Protein AF-A0A961QRY3-F1 (afdb_monomer)

Radius of gyration: 15.14 Å; Cα contacts (8 Å, |Δi|>4): 43; chains: 1; bounding box: 36×26×36 Å

Solvent-accessible surface area (backbone atoms only — not comparable to full-atom values): 4849 Å² total; per-residue (Å²): 138,86,58,72,38,77,40,67,62,69,70,62,53,51,51,53,57,71,70,56,79,84,72,102,61,89,74,42,74,70,4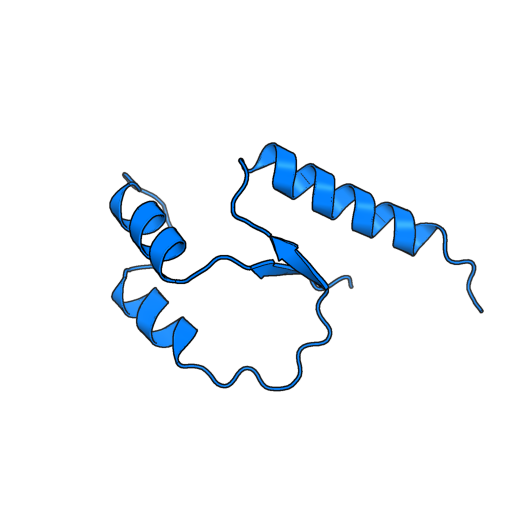9,50,56,55,58,73,69,54,86,77,72,91,70,90,46,48,76,40,69,55,78,61,61,70,69,60,38,50,51,54,50,53,50,53,55,51,64,60,70,71,55,74,91,125

Nearest PDB structures (foldseek):
  3gmt-assembly1_A  TM=2.550E-01  e=9.002E+00  Burkholderia pseudomallei 1710b

Structure (mmCIF, N/CA/C/O backbone):
data_AF-A0A961QRY3-F1
#
_entry.id   AF-A0A961QRY3-F1
#
loop_
_atom_site.group_PDB
_atom_site.id
_atom_site.type_symbol
_atom_site.label_atom_id
_atom_site.label_alt_id
_atom_site.label_comp_id
_atom_site.label_asym_id
_atom_site.label_entity_id
_atom_site.label_seq_id
_atom_site.pdbx_PDB_ins_code
_atom_site.Cartn_x
_atom_site.Cartn_y
_atom_site.Cartn_z
_atom_site.occupancy
_atom_site.B_iso_or_equiv
_atom_site.auth_seq_id
_atom_site.auth_comp_id
_atom_site.auth_asym_id
_atom_site.auth_atom_id
_atom_site.pdbx_PDB_model_num
ATOM 1 N N . PHE A 1 1 ? 13.859 3.079 -11.762 1.00 70.62 1 PHE A N 1
ATOM 2 C CA . PHE A 1 1 ? 12.792 3.356 -10.779 1.00 70.62 1 PHE A CA 1
ATOM 3 C C . PHE A 1 1 ? 12.048 2.054 -10.494 1.00 70.62 1 PHE A C 1
ATOM 5 O O . PHE A 1 1 ? 11.820 1.316 -11.446 1.00 70.62 1 PHE A O 1
ATOM 12 N N . LEU A 1 2 ? 11.744 1.737 -9.228 1.00 79.81 2 LEU A N 1
ATOM 13 C CA . LEU A 1 2 ? 10.898 0.598 -8.840 1.00 79.81 2 LEU A CA 1
ATOM 14 C C . LEU A 1 2 ? 9.596 1.157 -8.262 1.00 79.81 2 LEU A C 1
ATOM 16 O O . LEU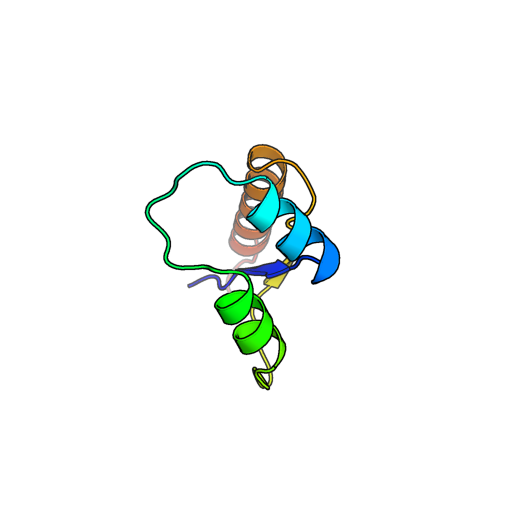 A 1 2 ? 9.610 1.728 -7.175 1.00 79.81 2 LEU A O 1
ATOM 20 N N . GLY A 1 3 ? 8.498 1.008 -8.999 1.00 84.62 3 GLY A N 1
ATOM 21 C CA . GLY A 1 3 ? 7.169 1.338 -8.498 1.00 84.62 3 GLY A CA 1
ATOM 22 C C . GLY A 1 3 ? 6.652 0.228 -7.587 1.00 84.62 3 GLY A C 1
ATOM 23 O O . GLY A 1 3 ? 6.651 -0.942 -7.980 1.00 84.62 3 GLY A O 1
ATOM 24 N N . VAL A 1 4 ? 6.218 0.595 -6.381 1.00 88.81 4 VAL A N 1
ATOM 25 C CA . VAL A 1 4 ? 5.572 -0.313 -5.425 1.00 88.81 4 VAL A CA 1
ATOM 26 C C . VAL A 1 4 ? 4.187 0.224 -5.097 1.00 88.81 4 VAL A C 1
ATOM 28 O O . VAL A 1 4 ? 4.036 1.399 -4.765 1.00 88.81 4 VAL A O 1
ATOM 31 N N . TRP A 1 5 ? 3.184 -0.644 -5.178 1.00 89.94 5 TRP A N 1
ATOM 32 C CA . TRP A 1 5 ? 1.809 -0.347 -4.803 1.00 89.94 5 TRP A CA 1
ATOM 33 C C . TRP A 1 5 ? 1.491 -0.999 -3.458 1.00 89.94 5 TRP A C 1
ATOM 35 O O . TRP A 1 5 ? 1.424 -2.223 -3.364 1.00 89.94 5 TRP A O 1
ATOM 45 N N . LEU A 1 6 ? 1.300 -0.190 -2.418 1.00 89.50 6 LEU A N 1
ATOM 46 C CA . LEU A 1 6 ? 0.865 -0.677 -1.112 1.00 89.50 6 LEU A CA 1
ATOM 47 C C . LEU A 1 6 ? -0.632 -0.970 -1.157 1.00 89.50 6 LEU A C 1
ATOM 49 O O . LEU A 1 6 ? -1.448 -0.052 -1.230 1.00 89.50 6 LEU A O 1
ATOM 53 N N . ASP A 1 7 ? -0.974 -2.250 -1.141 1.00 88.50 7 ASP A N 1
ATOM 54 C CA . ASP A 1 7 ? -2.344 -2.715 -1.271 1.00 88.50 7 ASP A CA 1
ATOM 55 C C . ASP A 1 7 ? -2.939 -3.075 0.086 1.00 88.50 7 ASP A C 1
ATOM 57 O O . ASP A 1 7 ? -2.299 -3.732 0.909 1.00 88.50 7 ASP A O 1
ATOM 61 N N . LEU A 1 8 ? -4.175 -2.648 0.321 1.00 86.31 8 LEU A N 1
ATOM 62 C CA . LEU A 1 8 ? -4.925 -3.000 1.517 1.00 86.31 8 LEU A CA 1
ATOM 63 C C . LEU A 1 8 ? -6.427 -2.908 1.218 1.00 86.31 8 LEU A C 1
ATOM 65 O O . LEU A 1 8 ? -6.855 -1.933 0.596 1.00 86.31 8 LEU A O 1
ATOM 69 N N . PRO A 1 9 ? -7.258 -3.859 1.685 1.00 83.81 9 PRO A N 1
ATOM 70 C CA . PRO A 1 9 ? -8.699 -3.772 1.498 1.00 83.81 9 PRO A CA 1
ATOM 71 C C . PRO A 1 9 ? -9.278 -2.475 2.075 1.00 83.81 9 PRO A C 1
ATOM 73 O O . PRO A 1 9 ? -8.903 -2.048 3.171 1.00 83.81 9 PRO A O 1
ATOM 76 N N . ALA A 1 10 ? -10.254 -1.898 1.370 1.00 78.44 10 ALA A N 1
ATOM 77 C CA . ALA A 1 10 ? -10.901 -0.631 1.718 1.00 78.44 10 ALA A CA 1
ATOM 78 C C . ALA A 1 10 ? -11.364 -0.551 3.185 1.00 78.44 10 ALA A C 1
ATOM 80 O O . ALA A 1 10 ? -11.141 0.461 3.848 1.00 78.44 10 ALA A O 1
ATOM 81 N N . GLY A 1 11 ? -11.939 -1.636 3.719 1.00 78.38 11 GLY A N 1
ATOM 82 C CA . GLY A 1 11 ? -12.384 -1.695 5.116 1.00 78.38 11 GLY A CA 1
ATOM 83 C C . GLY A 1 11 ? -11.247 -1.478 6.121 1.00 78.38 11 GLY A C 1
ATOM 84 O O . GLY A 1 11 ? -11.387 -0.689 7.050 1.00 78.38 11 GLY A O 1
ATOM 85 N N . ARG A 1 12 ? -10.074 -2.078 5.883 1.00 80.69 12 ARG A N 1
ATOM 86 C CA . ARG A 1 12 ? -8.897 -1.897 6.748 1.00 80.69 12 ARG A CA 1
ATOM 87 C C . ARG A 1 12 ? -8.262 -0.515 6.595 1.00 80.69 12 ARG A C 1
ATOM 89 O O . ARG A 1 12 ? -7.718 0.018 7.560 1.00 80.69 12 ARG A O 1
ATOM 96 N N . LEU A 1 13 ? -8.333 0.090 5.407 1.00 80.94 13 LEU A N 1
ATOM 97 C CA . LEU A 1 13 ? -7.902 1.479 5.210 1.00 80.94 13 LEU A CA 1
ATOM 98 C C . LEU A 1 13 ? -8.775 2.446 6.024 1.00 80.94 13 LEU A C 1
ATOM 100 O O . LEU A 1 13 ? -8.240 3.329 6.696 1.00 80.94 13 LEU A O 1
ATOM 104 N N . ALA A 1 14 ? -10.094 2.239 6.030 1.00 78.88 14 ALA A N 1
ATOM 105 C CA . ALA A 1 14 ? -11.031 3.040 6.816 1.00 78.88 14 ALA A CA 1
ATOM 106 C C . ALA A 1 14 ? -10.794 2.902 8.331 1.00 78.88 14 ALA A C 1
ATOM 108 O O . ALA A 1 14 ? -10.754 3.909 9.039 1.00 78.88 14 ALA A O 1
ATOM 109 N N . GLU A 1 15 ? -10.551 1.683 8.825 1.00 81.38 15 GLU A N 1
ATOM 110 C CA . GLU A 1 15 ? -10.192 1.436 10.231 1.00 81.38 15 GLU A CA 1
ATOM 111 C C . GLU A 1 15 ? -8.916 2.187 10.639 1.00 81.38 15 GLU A C 1
ATOM 113 O O . GLU A 1 15 ? -8.875 2.839 11.686 1.00 81.38 15 GLU A O 1
ATOM 118 N N . ARG A 1 16 ? -7.880 2.160 9.789 1.00 79.75 16 ARG A N 1
ATOM 119 C CA . ARG A 1 16 ? -6.620 2.876 10.049 1.00 79.75 16 ARG A CA 1
ATOM 120 C C . ARG A 1 16 ? -6.801 4.390 10.048 1.00 79.75 16 ARG A C 1
ATOM 122 O O . ARG A 1 16 ? -6.168 5.063 10.859 1.00 79.75 16 ARG A O 1
ATOM 129 N N . LEU A 1 17 ? -7.651 4.925 9.171 1.00 77.56 17 LEU A N 1
ATOM 130 C CA . LEU A 1 17 ? -7.997 6.349 9.172 1.00 77.56 17 LEU A CA 1
ATOM 131 C C . LEU A 1 17 ? -8.741 6.746 10.451 1.00 77.56 17 LEU A C 1
ATOM 133 O O . LEU A 1 17 ? -8.405 7.766 11.046 1.00 77.56 17 LEU A O 1
ATOM 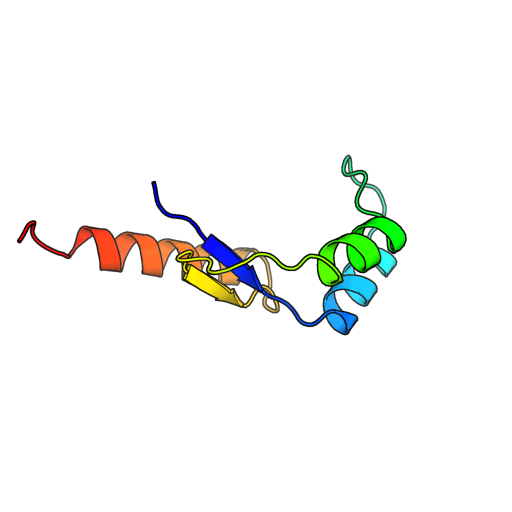137 N N . ALA A 1 18 ? -9.692 5.927 10.907 1.00 76.38 18 ALA A N 1
ATOM 138 C CA . ALA A 1 18 ? -10.452 6.180 12.130 1.00 76.38 18 ALA A CA 1
ATOM 139 C C . ALA A 1 18 ? -9.587 6.099 13.402 1.00 76.38 18 ALA A C 1
ATOM 141 O O . ALA A 1 18 ? -9.781 6.876 14.337 1.00 76.38 18 ALA A O 1
ATOM 142 N N . ALA A 1 19 ? -8.609 5.190 13.440 1.00 76.94 19 ALA A N 1
ATOM 143 C CA . ALA A 1 19 ? -7.681 5.048 14.563 1.00 76.94 19 ALA A CA 1
ATOM 144 C C . ALA A 1 19 ? -6.583 6.131 14.594 1.00 76.94 19 ALA A C 1
ATOM 146 O O . ALA A 1 19 ? -5.878 6.276 15.598 1.00 76.94 19 ALA A O 1
ATOM 147 N N . ARG A 1 20 ? -6.410 6.896 13.507 1.00 73.38 20 ARG A N 1
A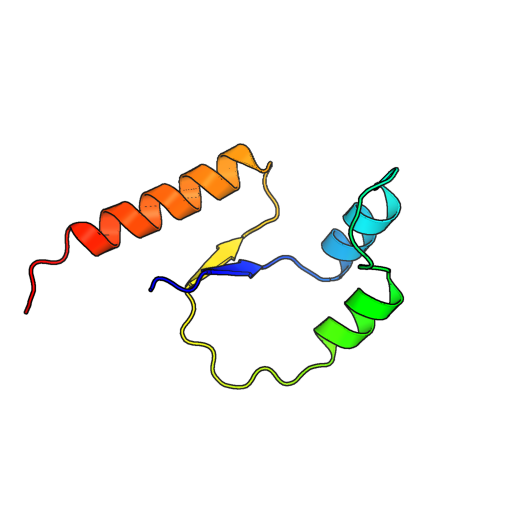TOM 148 C CA . ARG A 1 20 ? -5.347 7.896 13.388 1.00 73.38 20 ARG A CA 1
ATOM 149 C C . ARG A 1 20 ? -5.643 9.107 14.274 1.00 73.38 20 ARG A C 1
ATOM 151 O O . ARG A 1 20 ? -6.644 9.793 14.101 1.00 73.38 20 ARG A O 1
ATOM 158 N N . ARG A 1 21 ? -4.723 9.434 15.185 1.00 67.25 21 ARG A N 1
ATOM 159 C CA . ARG A 1 21 ? -4.759 10.677 15.974 1.00 67.25 21 ARG A CA 1
ATOM 160 C C . ARG A 1 21 ? -3.643 11.615 15.529 1.00 67.25 21 ARG A C 1
ATOM 162 O O . ARG A 1 21 ? -2.511 11.457 15.965 1.00 67.25 21 ARG A O 1
ATOM 169 N N . GLY A 1 22 ? -3.988 12.588 14.683 1.00 61.47 22 GLY A N 1
ATOM 170 C CA . GLY A 1 22 ? -3.074 13.633 14.209 1.00 61.47 22 GLY A CA 1
ATOM 171 C C . GLY A 1 22 ? -2.034 13.139 13.194 1.00 61.47 22 GLY A C 1
ATOM 172 O O . GLY A 1 22 ? -1.359 12.131 13.384 1.00 61.47 22 GLY A O 1
ATOM 173 N N . GLY A 1 23 ? -1.895 13.855 12.081 1.00 60.47 23 GLY A N 1
ATOM 174 C CA . GLY A 1 23 ? -0.860 13.615 11.077 1.00 60.47 23 GLY A CA 1
ATOM 175 C C . GLY A 1 23 ? -0.942 14.653 9.955 1.00 60.47 23 GLY A C 1
ATOM 176 O O . GLY A 1 23 ? -2.036 15.137 9.684 1.00 60.47 23 GLY A O 1
ATOM 177 N N . PRO A 1 24 ? 0.172 14.998 9.289 1.00 57.12 24 PRO A N 1
ATOM 178 C CA . PRO A 1 24 ? 0.239 16.105 8.322 1.00 57.12 24 PRO A CA 1
ATOM 179 C C . PRO A 1 24 ? -0.410 15.795 6.957 1.00 57.12 24 PRO A C 1
ATOM 181 O O . PRO A 1 24 ? -0.081 16.424 5.962 1.00 57.12 24 PRO A O 1
ATOM 184 N N . SER A 1 25 ? -1.265 14.775 6.869 1.00 64.12 25 SER A N 1
ATOM 185 C CA . SER A 1 25 ? -1.784 14.248 5.605 1.00 64.12 25 SER A CA 1
ATOM 186 C C . SER A 1 25 ? -3.284 14.499 5.510 1.00 64.12 25 SER A C 1
ATOM 188 O O . SER A 1 25 ? -4.032 14.031 6.364 1.00 64.12 25 SER A O 1
ATOM 190 N N . ASP A 1 26 ? -3.707 15.155 4.428 1.00 62.00 26 ASP A N 1
ATOM 191 C CA . ASP A 1 26 ? -5.108 15.476 4.096 1.00 62.00 26 ASP A CA 1
ATOM 192 C C . ASP A 1 26 ? -5.947 14.248 3.681 1.00 62.00 26 ASP A C 1
ATOM 194 O O . ASP A 1 26 ? -7.022 14.376 3.097 1.00 62.00 26 ASP A O 1
ATOM 198 N N . ALA A 1 27 ? -5.465 13.030 3.948 1.00 65.56 27 ALA A N 1
ATOM 199 C CA . ALA A 1 27 ? -6.191 11.801 3.658 1.00 65.56 27 ALA A CA 1
ATOM 200 C C . ALA A 1 27 ? -7.338 11.627 4.666 1.00 65.56 27 ALA A C 1
ATOM 202 O O . ALA A 1 27 ? -7.163 11.073 5.752 1.00 65.56 27 ALA A O 1
ATOM 203 N N . THR A 1 28 ? -8.513 12.133 4.305 1.00 72.44 28 THR A N 1
ATOM 204 C CA . THR A 1 28 ? -9.785 11.905 4.997 1.00 72.44 28 THR A CA 1
ATOM 205 C C . THR A 1 28 ? -10.486 10.652 4.452 1.00 72.44 28 THR A C 1
ATOM 207 O O . THR A 1 28 ? -10.154 10.186 3.359 1.00 72.44 28 THR A O 1
ATOM 210 N N . PRO A 1 29 ? -11.509 10.117 5.147 1.00 74.56 29 PRO A N 1
ATOM 211 C CA . PRO A 1 29 ? -12.352 9.048 4.601 1.00 74.56 29 PRO A CA 1
ATOM 212 C C . PRO A 1 29 ? -12.933 9.376 3.214 1.00 74.56 29 PRO A C 1
ATOM 214 O O . PRO A 1 29 ? -12.927 8.529 2.331 1.00 74.56 29 PRO A O 1
ATOM 217 N N . SER A 1 30 ? -13.323 10.632 2.973 1.00 72.69 30 SER A N 1
ATOM 218 C CA . SER A 1 30 ? -13.801 11.094 1.661 1.00 72.69 30 SER A CA 1
ATOM 219 C C . SER A 1 30 ? -12.720 11.078 0.570 1.00 72.69 30 SER A C 1
ATOM 221 O O . SER A 1 30 ? -13.019 10.840 -0.600 1.00 72.69 30 SER A O 1
ATOM 223 N N . VAL A 1 31 ? -11.450 11.299 0.930 1.00 79.69 31 VAL A N 1
ATOM 224 C CA . VAL A 1 31 ? -10.320 11.142 0.001 1.00 79.69 31 VAL A CA 1
ATOM 225 C C . VAL A 1 31 ? -10.085 9.664 -0.314 1.00 79.69 31 VAL A C 1
ATOM 227 O O . VAL A 1 31 ? -9.839 9.340 -1.474 1.00 79.69 31 VAL A O 1
ATOM 230 N N . LEU A 1 32 ? -10.224 8.767 0.669 1.00 79.38 32 LEU A N 1
ATOM 231 C CA . LEU A 1 32 ? -10.130 7.319 0.454 1.00 79.38 32 LEU A CA 1
ATOM 232 C C . LEU A 1 32 ? -11.237 6.807 -0.479 1.00 79.38 32 LEU A C 1
ATOM 234 O O . LEU A 1 32 ? -10.943 6.092 -1.433 1.00 79.38 32 LEU A O 1
ATOM 238 N N . GLU A 1 33 ? -12.490 7.201 -0.250 1.00 78.38 33 GLU A N 1
ATOM 239 C CA . GLU A 1 33 ? -13.618 6.837 -1.122 1.00 78.38 33 GLU A CA 1
ATOM 240 C C . GLU A 1 33 ? -13.371 7.275 -2.568 1.00 78.38 33 GLU A C 1
ATOM 242 O O . GLU A 1 33 ? -13.535 6.493 -3.505 1.00 78.38 33 GLU A O 1
ATOM 247 N N . ARG A 1 34 ? -12.889 8.510 -2.750 1.00 77.94 34 ARG A N 1
ATOM 248 C CA . ARG A 1 34 ? -12.540 9.032 -4.072 1.00 77.94 34 ARG A CA 1
ATOM 249 C C . ARG A 1 34 ? -11.383 8.264 -4.714 1.00 77.94 34 ARG A C 1
ATOM 251 O O . ARG A 1 34 ? -11.407 8.051 -5.920 1.00 77.94 34 ARG A O 1
ATOM 258 N N . GLN A 1 35 ? -10.387 7.848 -3.933 1.00 81.88 35 GLN A N 1
ATOM 259 C CA . GLN A 1 35 ? -9.250 7.070 -4.431 1.00 81.88 35 GLN A CA 1
ATOM 260 C C . GLN A 1 35 ? -9.650 5.666 -4.895 1.00 81.88 35 GLN A C 1
ATOM 262 O O . GLN A 1 35 ? -9.159 5.211 -5.925 1.00 81.88 35 GLN A O 1
ATOM 267 N N . LEU A 1 36 ? -10.557 5.006 -4.172 1.00 79.75 36 LEU A N 1
ATOM 268 C CA . LEU A 1 36 ? -11.067 3.677 -4.525 1.00 79.75 36 LEU A CA 1
ATOM 269 C C . LEU A 1 36 ? -11.916 3.683 -5.804 1.00 79.75 36 LEU A C 1
ATOM 271 O O . LEU A 1 36 ? -12.028 2.655 -6.463 1.00 79.75 36 LEU A O 1
ATOM 275 N N . GLY A 1 37 ? -12.507 4.829 -6.149 1.00 75.88 37 GLY A N 1
ATOM 276 C CA . GLY A 1 37 ? -13.310 4.999 -7.359 1.00 75.88 37 GLY A CA 1
ATOM 277 C C . GLY A 1 37 ? -12.512 5.295 -8.632 1.00 75.88 37 GLY A C 1
ATOM 278 O O . GLY A 1 37 ? -13.120 5.415 -9.694 1.00 75.88 37 GLY A O 1
ATOM 279 N N . TYR A 1 38 ? -11.185 5.452 -8.565 1.00 77.94 38 TYR A N 1
ATOM 280 C CA . TYR A 1 38 ? -10.390 5.715 -9.764 1.00 77.94 38 TYR A CA 1
ATOM 281 C C . TYR A 1 38 ? -10.153 4.445 -1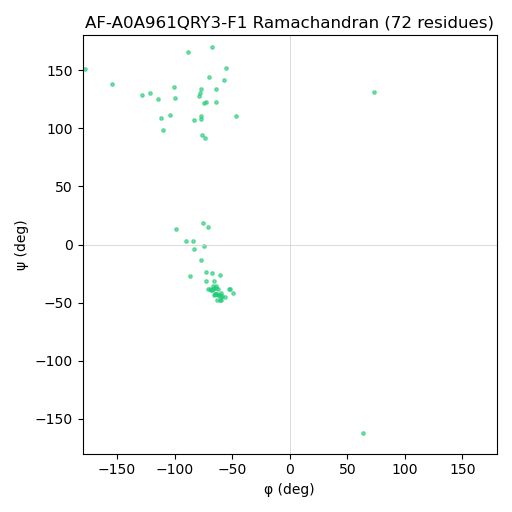0.582 1.00 77.94 38 TYR A C 1
ATOM 283 O O . TYR A 1 38 ? -9.640 3.446 -10.081 1.00 77.94 38 TYR A O 1
ATOM 291 N N . GLU A 1 39 ? -10.423 4.526 -11.884 1.00 70.75 39 GLU A N 1
ATOM 292 C CA . GLU A 1 39 ? -9.913 3.556 -12.849 1.00 70.75 39 GLU A CA 1
ATOM 293 C C . GLU A 1 39 ? -8.432 3.848 -13.115 1.00 70.75 39 GLU A C 1
ATOM 295 O O . GLU A 1 39 ? -8.070 4.695 -13.928 1.00 70.75 39 GLU A O 1
ATOM 300 N N . LEU A 1 40 ? -7.557 3.159 -12.385 1.00 76.50 40 LEU A N 1
ATOM 301 C CA . LEU A 1 40 ? -6.106 3.385 -12.413 1.00 76.50 40 LEU A CA 1
ATOM 302 C C . LEU A 1 40 ? -5.409 2.844 -13.678 1.00 76.50 40 LEU A C 1
ATOM 304 O O . LEU A 1 40 ? -4.198 3.002 -13.824 1.00 76.50 40 LEU A O 1
ATOM 308 N N . GLY A 1 41 ? -6.156 2.223 -14.598 1.00 75.75 41 GLY A N 1
ATOM 309 C CA . GLY A 1 41 ? -5.609 1.576 -15.790 1.00 75.75 41 GLY A CA 1
ATOM 310 C C . GLY A 1 41 ? -4.687 0.396 -15.459 1.00 75.75 41 GLY A C 1
ATOM 311 O O . GLY A 1 41 ? -4.718 -0.161 -14.361 1.00 75.75 41 GLY A O 1
ATOM 312 N N . VAL A 1 42 ? -3.860 -0.013 -16.426 1.00 70.62 42 VAL A N 1
ATOM 313 C CA . VAL A 1 42 ? -2.841 -1.050 -16.205 1.00 70.62 42 VAL A CA 1
ATOM 314 C C . VAL A 1 42 ? -1.665 -0.430 -15.453 1.00 70.62 42 VAL A C 1
ATOM 316 O O . VAL A 1 42 ? -0.927 0.378 -16.011 1.00 70.62 42 VAL A O 1
ATOM 319 N N . MET A 1 43 ? -1.485 -0.825 -14.194 1.00 77.38 43 MET A N 1
ATOM 320 C CA . MET A 1 43 ? -0.301 -0.502 -13.397 1.0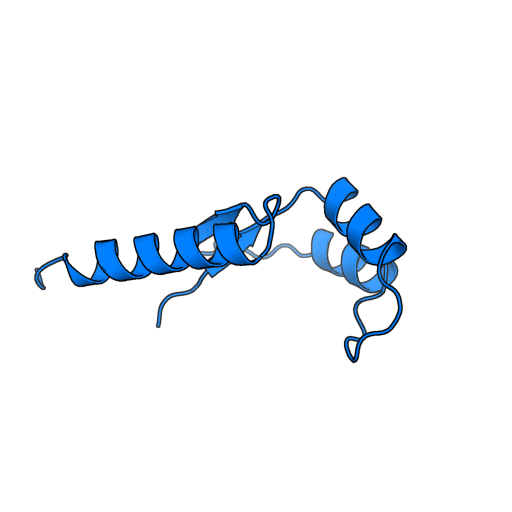0 77.38 43 MET A CA 1
ATOM 321 C C . MET A 1 43 ? 0.661 -1.690 -13.380 1.00 77.38 43 MET A C 1
ATOM 323 O O . MET A 1 43 ? 0.286 -2.796 -12.999 1.00 77.38 43 MET A O 1
ATOM 327 N N . ASP A 1 44 ? 1.912 -1.443 -13.758 1.00 78.12 44 ASP A N 1
ATOM 328 C CA . ASP A 1 44 ? 3.020 -2.408 -13.764 1.00 78.12 44 ASP A CA 1
ATOM 329 C C . ASP A 1 44 ? 3.808 -2.434 -12.437 1.00 78.12 44 ASP A C 1
ATOM 331 O O . ASP A 1 44 ? 4.807 -3.146 -12.288 1.00 78.12 44 ASP A O 1
ATOM 335 N N . TRP A 1 45 ? 3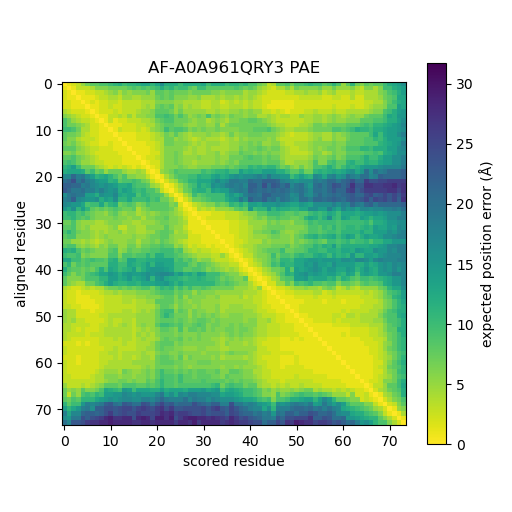.358 -1.655 -11.450 1.00 87.50 45 TRP A N 1
ATOM 336 C CA . TRP A 1 45 ? 3.976 -1.575 -10.133 1.00 87.50 45 TRP A CA 1
ATOM 337 C C . TRP A 1 45 ? 3.757 -2.863 -9.349 1.00 87.50 45 TRP A C 1
ATOM 339 O O . TRP A 1 45 ? 2.698 -3.489 -9.397 1.00 87.50 45 TRP A O 1
ATOM 349 N N . GLN A 1 46 ? 4.765 -3.243 -8.573 1.00 87.50 46 GLN A N 1
ATOM 350 C CA . GLN A 1 46 ? 4.696 -4.449 -7.759 1.00 87.50 46 GLN A CA 1
ATOM 351 C C . GLN A 1 46 ? 3.787 -4.203 -6.555 1.00 87.50 46 GLN A C 1
ATOM 353 O O . GLN A 1 46 ? 4.036 -3.290 -5.766 1.00 87.50 46 GLN A O 1
ATOM 358 N N . ARG A 1 47 ? 2.730 -5.008 -6.414 1.00 88.62 47 ARG A N 1
ATOM 359 C CA . ARG A 1 47 ? 1.816 -4.918 -5.270 1.00 88.62 47 ARG A CA 1
ATOM 360 C C . ARG A 1 47 ? 2.453 -5.550 -4.037 1.00 88.62 47 ARG A C 1
ATOM 362 O O . ARG A 1 47 ? 2.981 -6.657 -4.109 1.00 88.62 47 ARG A O 1
ATOM 369 N N . VAL A 1 48 ? 2.371 -4.856 -2.910 1.00 91.44 48 VAL A N 1
ATOM 370 C CA . VAL A 1 48 ? 2.831 -5.322 -1.599 1.00 91.44 48 VAL A CA 1
ATOM 371 C C . VAL A 1 48 ? 1.688 -5.147 -0.609 1.00 91.44 48 VAL A C 1
ATOM 373 O O . VAL A 1 48 ? 1.114 -4.065 -0.521 1.00 91.44 48 VAL A O 1
ATOM 376 N N . ASP A 1 49 ? 1.358 -6.206 0.130 1.00 89.50 49 ASP A N 1
ATOM 377 C CA . ASP A 1 49 ? 0.346 -6.153 1.187 1.00 89.50 49 ASP A CA 1
ATOM 378 C C . ASP A 1 49 ? 0.800 -5.214 2.315 1.00 89.50 49 ASP A C 1
ATOM 380 O O . ASP A 1 49 ? 1.864 -5.399 2.910 1.00 89.50 49 ASP A O 1
ATOM 384 N N . ALA A 1 50 ? -0.015 -4.200 2.599 1.00 90.75 50 ALA A N 1
ATOM 385 C CA . ALA A 1 50 ? 0.226 -3.196 3.631 1.00 90.75 50 ALA A CA 1
ATOM 386 C C . ALA A 1 50 ? -0.536 -3.476 4.941 1.00 90.75 50 ALA A C 1
ATOM 388 O O . ALA A 1 50 ? -0.674 -2.582 5.788 1.00 90.75 50 ALA A O 1
ATOM 389 N N . GLY A 1 51 ? -1.085 -4.685 5.090 1.00 88.50 51 GLY A N 1
ATOM 390 C CA . GLY A 1 51 ? -1.781 -5.158 6.285 1.00 88.50 51 GLY A CA 1
ATOM 391 C C . GLY A 1 51 ? -0.894 -5.358 7.520 1.00 88.50 51 GLY A C 1
ATOM 392 O O . GLY A 1 51 ? -1.361 -5.026 8.613 1.00 88.50 51 GLY A O 1
ATOM 393 N N . PRO A 1 52 ? 0.342 -5.874 7.386 1.00 90.81 52 PRO A N 1
ATOM 394 C CA . PRO A 1 52 ? 1.271 -6.021 8.507 1.00 90.81 52 PRO A CA 1
ATOM 395 C C . PRO A 1 52 ? 1.768 -4.679 9.089 1.00 90.81 52 PRO A C 1
ATOM 397 O O . PRO A 1 52 ? 1.554 -3.614 8.495 1.00 90.81 52 PRO A O 1
ATOM 400 N N . PRO A 1 53 ? 2.460 -4.701 10.246 1.00 88.62 53 PRO A N 1
ATOM 401 C CA . PRO A 1 53 ? 3.155 -3.536 10.788 1.00 88.62 53 PRO A CA 1
ATOM 402 C C . PRO A 1 53 ? 4.161 -2.921 9.793 1.00 88.62 53 PRO A C 1
ATOM 404 O O . PRO A 1 53 ? 4.723 -3.643 8.966 1.00 88.62 53 PRO A O 1
ATOM 407 N N . PRO A 1 54 ? 4.441 -1.604 9.879 1.00 87.75 54 PRO A N 1
ATOM 408 C CA . PRO A 1 54 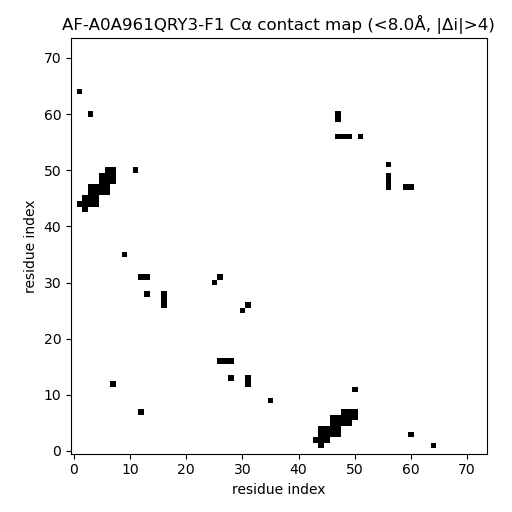? 5.293 -0.902 8.912 1.00 87.75 54 PRO A CA 1
ATOM 409 C C . PRO A 1 54 ? 6.669 -1.537 8.678 1.00 87.75 54 PRO A C 1
ATOM 411 O O . PRO A 1 54 ? 7.121 -1.581 7.536 1.00 87.75 54 PRO A O 1
ATOM 414 N N . ASP A 1 55 ? 7.305 -2.061 9.726 1.00 92.06 55 ASP A N 1
ATOM 415 C CA . ASP A 1 55 ? 8.638 -2.669 9.634 1.00 92.06 55 ASP A CA 1
ATOM 416 C C . ASP A 1 55 ? 8.624 -3.954 8.792 1.00 92.06 55 ASP A C 1
ATOM 418 O O . ASP A 1 55 ? 9.509 -4.184 7.969 1.00 92.06 55 ASP A O 1
ATOM 422 N N . GLU A 1 56 ? 7.572 -4.765 8.918 1.00 92.44 56 GLU A N 1
ATOM 423 C CA . GLU A 1 56 ? 7.410 -5.991 8.130 1.00 92.44 56 GLU A CA 1
ATOM 424 C C . GLU A 1 56 ? 7.145 -5.685 6.650 1.00 92.44 56 GLU A C 1
ATOM 426 O O . GLU A 1 56 ? 7.681 -6.351 5.758 1.00 92.44 56 GLU A O 1
ATOM 431 N N . VAL A 1 57 ? 6.359 -4.638 6.379 1.00 92.75 57 VAL A N 1
ATOM 432 C CA . VAL A 1 57 ? 6.110 -4.150 5.015 1.00 92.75 57 VAL A CA 1
ATOM 433 C C . VAL A 1 57 ? 7.406 -3.617 4.398 1.00 92.75 57 VAL A C 1
ATOM 435 O O . VAL A 1 57 ? 7.712 -3.923 3.243 1.00 92.75 57 VAL A O 1
ATOM 438 N N . ALA A 1 58 ? 8.209 -2.872 5.164 1.00 92.62 58 ALA A N 1
ATOM 439 C CA . ALA A 1 58 ? 9.504 -2.375 4.710 1.00 92.62 58 ALA A CA 1
ATOM 440 C C . ALA A 1 58 ? 10.458 -3.527 4.350 1.00 92.62 58 ALA A C 1
ATOM 442 O O . ALA A 1 58 ? 11.068 -3.507 3.279 1.00 92.62 58 ALA A O 1
ATOM 443 N N . GLU A 1 59 ? 10.525 -4.577 5.171 1.00 93.50 59 GLU A N 1
ATOM 444 C CA . GLU A 1 59 ? 11.329 -5.768 4.873 1.00 93.50 59 GLU A CA 1
ATOM 445 C C . GLU A 1 59 ? 10.851 -6.527 3.626 1.00 93.50 59 GLU A C 1
ATOM 447 O O . GLU A 1 59 ? 11.661 -7.053 2.852 1.00 93.50 59 GLU A O 1
ATOM 452 N N . ALA A 1 60 ? 9.540 -6.577 3.377 1.00 91.69 60 ALA A N 1
ATOM 453 C CA . ALA A 1 60 ? 9.005 -7.133 2.134 1.00 91.69 60 ALA A CA 1
ATOM 454 C C . ALA A 1 60 ? 9.480 -6.337 0.903 1.00 91.69 60 ALA A C 1
ATOM 456 O O . ALA A 1 60 ? 9.936 -6.932 -0.078 1.00 91.69 60 ALA A O 1
ATOM 457 N N . ILE A 1 61 ? 9.466 -5.003 0.978 1.00 92.00 61 ILE A N 1
ATOM 458 C CA . ILE A 1 61 ? 9.954 -4.125 -0.098 1.00 92.00 61 ILE A CA 1
ATOM 459 C C . ILE A 1 61 ? 11.466 -4.283 -0.302 1.00 92.00 61 ILE A C 1
ATOM 461 O O . ILE A 1 61 ? 11.929 -4.398 -1.438 1.00 92.00 61 ILE A O 1
ATOM 465 N N . LEU A 1 62 ? 12.251 -4.340 0.776 1.00 92.38 62 LEU A N 1
ATOM 466 C CA . LEU A 1 62 ? 13.701 -4.530 0.686 1.00 92.38 62 LEU A CA 1
ATOM 467 C C . LEU A 1 62 ? 14.063 -5.871 0.033 1.00 92.38 62 LEU A C 1
ATOM 469 O O . LEU A 1 62 ? 14.998 -5.932 -0.767 1.00 92.38 62 LEU A O 1
ATOM 473 N N . ARG A 1 63 ? 13.307 -6.941 0.316 1.00 91.25 63 ARG A N 1
ATOM 474 C CA . ARG A 1 63 ? 13.465 -8.231 -0.381 1.00 91.25 63 ARG A CA 1
ATOM 475 C C . ARG A 1 63 ? 13.190 -8.112 -1.878 1.00 91.25 63 ARG A C 1
ATOM 477 O O . ARG A 1 63 ? 13.985 -8.624 -2.665 1.00 91.25 63 ARG A O 1
ATOM 484 N N . LEU A 1 64 ? 12.131 -7.402 -2.268 1.00 88.25 64 LEU A N 1
ATOM 485 C CA . LEU A 1 64 ? 11.810 -7.160 -3.676 1.00 88.25 64 LEU A CA 1
ATOM 486 C C . LEU A 1 64 ? 12.947 -6.410 -4.391 1.00 88.25 64 LEU A C 1
ATOM 488 O O . LEU A 1 64 ? 13.370 -6.822 -5.471 1.00 88.25 64 LEU A O 1
ATOM 492 N N . ILE A 1 65 ? 13.496 -5.362 -3.769 1.00 88.81 65 ILE A N 1
ATOM 493 C CA . ILE A 1 65 ? 14.621 -4.592 -4.325 1.00 88.81 65 ILE A CA 1
ATOM 494 C C . ILE A 1 65 ? 15.844 -5.489 -4.545 1.00 88.81 65 ILE A C 1
ATOM 496 O O . ILE A 1 65 ? 16.421 -5.470 -5.632 1.00 88.81 65 ILE A O 1
ATOM 500 N N . ARG A 1 66 ? 16.210 -6.304 -3.545 1.00 87.88 66 ARG A N 1
ATOM 501 C CA . ARG A 1 66 ? 17.348 -7.234 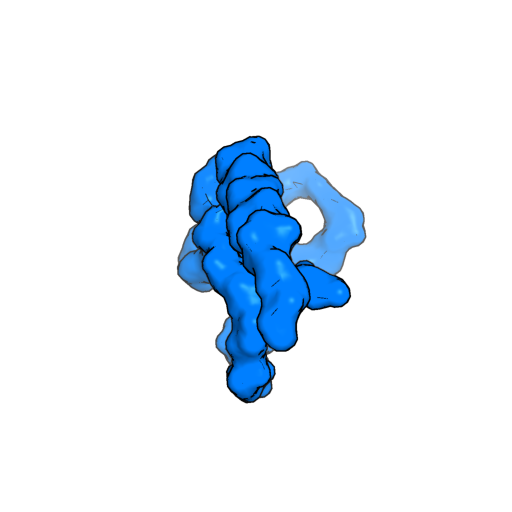-3.637 1.00 87.88 66 ARG A CA 1
ATOM 502 C C . ARG A 1 66 ? 17.157 -8.260 -4.758 1.00 87.88 66 ARG A C 1
ATOM 504 O O . ARG A 1 66 ? 18.020 -8.370 -5.617 1.00 87.88 66 ARG A O 1
ATOM 511 N N . SER A 1 67 ? 15.983 -8.893 -4.841 1.00 82.44 67 SER A N 1
ATOM 512 C CA . SER A 1 67 ? 15.689 -9.887 -5.890 1.00 82.44 67 SER A CA 1
ATOM 513 C C . SER A 1 67 ? 15.767 -9.338 -7.318 1.00 82.44 67 SER A C 1
ATOM 515 O O . SER A 1 67 ? 16.038 -10.081 -8.255 1.00 82.44 67 SER A O 1
ATOM 517 N N . ARG A 1 68 ? 15.541 -8.032 -7.492 1.00 74.31 68 ARG A N 1
ATOM 518 C CA . ARG A 1 68 ? 15.622 -7.366 -8.793 1.00 74.31 68 ARG A CA 1
ATOM 519 C C . ARG A 1 68 ? 17.044 -6.898 -9.122 1.00 74.31 68 ARG A C 1
ATOM 521 O O . ARG A 1 68 ? 17.371 -6.781 -10.297 1.00 74.31 68 ARG A O 1
ATOM 528 N N . ALA A 1 69 ? 17.871 -6.626 -8.111 1.00 68.94 69 ALA A N 1
ATOM 529 C CA . ALA A 1 69 ? 19.290 -6.306 -8.282 1.00 68.94 69 ALA A CA 1
ATOM 530 C C . ALA A 1 69 ? 20.129 -7.538 -8.677 1.00 68.94 69 ALA A C 1
ATOM 532 O O . ALA A 1 69 ? 21.163 -7.379 -9.318 1.00 68.94 69 ALA A O 1
ATOM 533 N N . ASP A 1 70 ? 19.645 -8.741 -8.355 1.00 61.94 70 ASP A N 1
ATOM 534 C CA . ASP A 1 70 ? 20.280 -10.021 -8.698 1.00 61.94 70 ASP A CA 1
ATOM 535 C C . ASP A 1 70 ? 19.935 -10.529 -10.115 1.00 61.94 70 ASP A C 1
ATOM 537 O O . ASP A 1 70 ? 20.366 -11.615 -10.499 1.00 61.94 70 ASP A O 1
ATOM 541 N N . ILE A 1 71 ? 19.175 -9.768 -10.917 1.00 58.59 71 ILE A N 1
ATOM 542 C CA . ILE A 1 71 ? 18.953 -10.085 -12.335 1.00 58.59 71 ILE A CA 1
ATOM 543 C C . ILE A 1 71 ? 20.148 -9.528 -13.125 1.00 58.59 71 ILE A C 1
ATOM 545 O O . ILE A 1 71 ? 20.245 -8.305 -13.270 1.00 58.59 71 ILE A O 1
ATOM 549 N N . PRO A 1 72 ? 21.071 -10.368 -13.640 1.00 51.19 72 PRO A N 1
ATOM 550 C CA . PRO A 1 72 ? 22.131 -9.874 -14.503 1.00 51.19 72 PRO A CA 1
ATOM 551 C C . PRO A 1 72 ? 21.474 -9.323 -15.768 1.00 51.19 72 PRO A C 1
ATOM 553 O O . PRO A 1 72 ? 20.570 -9.954 -16.314 1.00 51.19 72 PRO A O 1
ATOM 556 N N . TYR A 1 73 ? 21.892 -8.130 -16.196 1.00 49.16 73 TYR A N 1
ATOM 557 C CA . TYR A 1 73 ? 21.427 -7.506 -17.433 1.00 49.16 73 TYR A CA 1
ATOM 558 C C . TYR A 1 73 ? 21.466 -8.533 -18.577 1.00 49.16 73 TYR A C 1
ATOM 560 O O . TYR A 1 73 ? 22.546 -8.975 -18.970 1.00 49.16 73 TYR A O 1
ATOM 568 N N . GLY A 1 74 ? 20.286 -8.938 -19.045 1.00 50.44 74 GLY A N 1
ATOM 569 C CA . GLY A 1 74 ? 20.080 -9.689 -20.281 1.00 50.44 74 GLY A CA 1
ATOM 570 C C . GLY A 1 74 ? 19.653 -8.747 -21.388 1.00 50.44 74 GLY A C 1
ATOM 571 O O . GLY A 1 74 ? 18.886 -7.806 -21.074 1.00 50.44 74 GLY A O 1
#

Foldseek 3Di:
DAAEAADDDLVVVQVVQVPDDDDPDPDDNVNSVVVVPDPPDDDPHHYFHPPDDPVVSVVVVVVVVVVVVPDPDD

Sequence (74 aa):
FLGVWLDLPAGRLAERLAARRGGPSDATPSVLERQLGYELGVMDWQRVDAGPPPDEVAEAILRLIRSRADIPYG

pLDDT: mean 79.0, std 11.1, range [49.16, 93.5]

Secondary structure (DSSP, 8-state):
---EEEE--HHHHHHHHHH----S----HHHHHHHHT-------SEEEE--S-HHHHHHHHHHHHHHHHTS---

Mean predicted aligned error: 8.11 Å